Protein AF-A0A7V3CED4-F1 (afdb_monomer)

Structure (mmCIF, N/CA/C/O backbone):
data_AF-A0A7V3CED4-F1
#
_entry.id   AF-A0A7V3CED4-F1
#
loop_
_atom_site.group_PDB
_atom_site.id
_atom_site.type_symbol
_atom_site.label_atom_id
_atom_site.label_alt_id
_atom_site.label_comp_id
_atom_site.label_asym_id
_atom_site.label_entity_id
_atom_site.label_seq_id
_atom_site.pdbx_PDB_ins_code
_atom_site.Cartn_x
_atom_site.Cartn_y
_atom_site.Cartn_z
_atom_site.occupancy
_atom_site.B_iso_or_equiv
_atom_site.auth_seq_id
_atom_site.auth_comp_id
_atom_site.auth_asym_id
_atom_site.auth_atom_id
_atom_site.pdbx_PDB_model_num
ATOM 1 N N . MET A 1 1 ? 44.585 3.830 1.958 1.00 56.28 1 MET A N 1
ATOM 2 C CA . MET A 1 1 ? 45.469 5.004 2.157 1.00 56.28 1 MET A CA 1
ATOM 3 C C . MET A 1 1 ? 45.134 6.032 1.087 1.00 56.28 1 MET A C 1
ATOM 5 O O . MET A 1 1 ? 45.105 5.638 -0.070 1.00 56.28 1 MET A O 1
ATOM 9 N N . LYS A 1 2 ? 44.887 7.294 1.482 1.00 41.84 2 LYS A N 1
ATOM 10 C CA . LYS A 1 2 ? 44.280 8.420 0.724 1.00 41.84 2 LYS A CA 1
ATOM 11 C C . LYS A 1 2 ? 42.750 8.507 0.823 1.00 41.84 2 LYS A C 1
ATOM 13 O O . LYS A 1 2 ? 42.062 8.246 -0.147 1.00 41.84 2 LYS A O 1
ATOM 18 N N . GLN A 1 3 ? 42.246 8.876 2.002 1.00 40.41 3 GLN A N 1
ATOM 19 C CA . GLN A 1 3 ? 41.631 10.194 2.237 1.00 40.41 3 GLN A CA 1
ATOM 20 C C . GLN A 1 3 ? 41.698 10.472 3.746 1.00 40.41 3 GLN A C 1
ATOM 22 O O . GLN A 1 3 ? 41.017 9.844 4.548 1.00 40.41 3 GLN A O 1
ATOM 27 N N . ALA A 1 4 ? 42.632 11.343 4.120 1.00 49.25 4 ALA A N 1
ATOM 28 C CA . ALA A 1 4 ? 42.917 11.773 5.480 1.00 49.25 4 ALA A CA 1
ATOM 29 C C . ALA A 1 4 ? 42.623 13.274 5.542 1.00 49.25 4 ALA A C 1
ATOM 31 O O . ALA A 1 4 ? 43.409 14.055 5.018 1.00 49.25 4 ALA A O 1
ATOM 32 N N . ALA A 1 5 ? 41.473 13.653 6.105 1.00 52.94 5 ALA 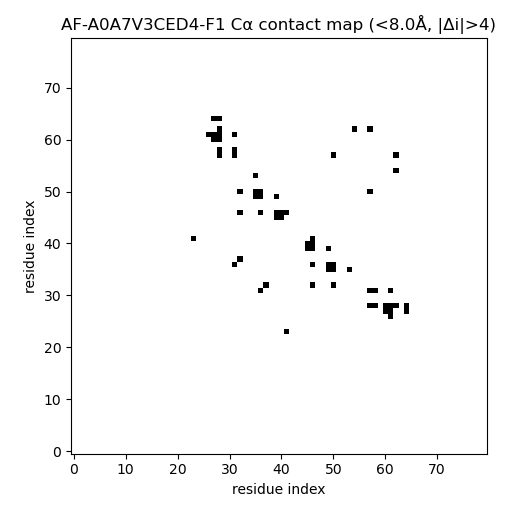A N 1
ATOM 33 C CA . ALA A 1 5 ? 41.155 15.038 6.468 1.00 52.94 5 ALA A CA 1
ATOM 34 C C . ALA A 1 5 ? 39.955 15.144 7.436 1.00 52.94 5 ALA A C 1
ATOM 36 O O . ALA A 1 5 ? 39.197 16.103 7.372 1.00 52.94 5 ALA A O 1
ATOM 37 N N . VAL A 1 6 ? 39.774 14.186 8.354 1.00 47.38 6 VAL A N 1
ATOM 38 C CA . VAL A 1 6 ? 38.886 14.382 9.519 1.00 47.38 6 VAL A CA 1
ATOM 39 C C . VAL A 1 6 ? 39.762 14.465 10.769 1.00 47.38 6 VAL A C 1
ATOM 41 O O . VAL A 1 6 ? 39.740 13.614 11.649 1.00 47.38 6 VAL A O 1
ATOM 44 N N . PHE A 1 7 ? 40.622 15.486 10.786 1.00 51.81 7 PHE A N 1
ATOM 45 C CA . PHE A 1 7 ? 41.280 15.995 11.987 1.00 51.81 7 PHE A CA 1
ATOM 46 C C . PHE A 1 7 ? 40.345 17.033 12.614 1.00 51.81 7 PHE A C 1
ATOM 48 O O . PHE A 1 7 ? 40.496 18.223 12.366 1.00 51.81 7 PHE A O 1
ATOM 55 N N . VAL A 1 8 ? 39.372 16.605 13.416 1.00 50.09 8 VAL A N 1
ATOM 56 C CA . VAL A 1 8 ? 38.777 17.496 14.420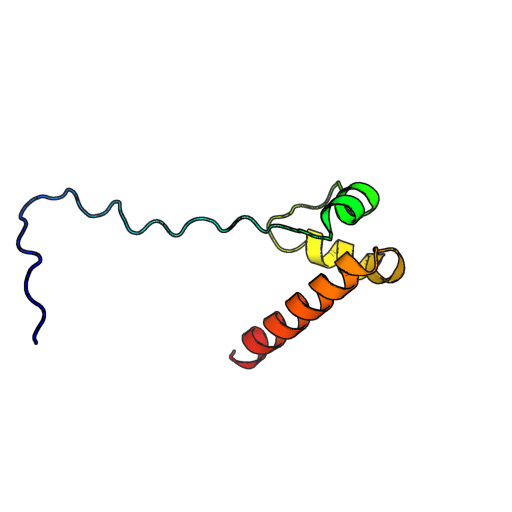 1.00 50.09 8 VAL A CA 1
ATOM 57 C C . VAL A 1 8 ? 38.611 16.699 15.706 1.00 50.09 8 VAL A C 1
ATOM 59 O O . VAL A 1 8 ? 37.715 15.874 15.853 1.00 50.09 8 VAL A O 1
ATOM 62 N N . LEU A 1 9 ? 39.534 16.943 16.632 1.00 55.66 9 LEU A N 1
ATOM 63 C CA . LEU A 1 9 ? 39.436 16.595 18.043 1.00 55.66 9 LEU A CA 1
ATOM 64 C C . LEU A 1 9 ? 38.269 17.369 18.681 1.00 55.66 9 LEU A C 1
ATOM 66 O O . LEU A 1 9 ? 38.471 18.384 19.340 1.00 55.66 9 LEU A O 1
ATOM 70 N N . SER A 1 10 ? 37.040 16.902 18.484 1.00 50.81 10 SER A N 1
ATOM 71 C CA . SER A 1 10 ? 35.910 17.186 19.369 1.00 50.81 10 SER A CA 1
ATOM 72 C C . SER A 1 10 ? 34.853 16.097 19.184 1.00 50.81 10 SER A C 1
ATOM 74 O O . SER A 1 10 ? 34.491 15.729 18.070 1.00 50.81 10 SER A O 1
ATOM 76 N N . ALA A 1 11 ? 34.366 15.545 20.292 1.00 56.00 11 ALA A N 1
ATOM 77 C CA . ALA A 1 11 ? 33.408 14.438 20.365 1.00 56.00 11 ALA A CA 1
ATOM 78 C C . ALA A 1 11 ? 31.983 14.786 19.858 1.00 56.00 11 ALA A C 1
ATOM 80 O O . ALA A 1 11 ? 30.998 14.208 20.307 1.00 56.00 11 ALA A O 1
ATOM 81 N N . VAL A 1 12 ? 31.855 15.736 18.927 1.00 58.81 12 VAL A N 1
ATOM 82 C CA . VAL A 1 12 ? 30.599 16.349 18.469 1.00 58.81 12 VAL A CA 1
ATOM 83 C C . VAL A 1 12 ? 30.404 16.102 16.968 1.00 58.81 12 VAL A C 1
ATOM 85 O O . VAL A 1 12 ? 30.221 17.030 16.198 1.00 58.81 12 VAL A O 1
ATOM 88 N N . THR A 1 13 ? 30.496 14.860 16.488 1.00 60.03 13 THR A N 1
ATOM 89 C CA . THR A 1 13 ? 30.135 14.547 15.080 1.00 60.03 13 THR A CA 1
ATOM 90 C C . THR A 1 13 ? 29.437 13.196 14.881 1.00 60.03 13 THR A C 1
ATOM 92 O O . THR A 1 13 ? 29.150 12.810 13.753 1.00 60.03 13 THR A O 1
ATOM 95 N N . LEU A 1 14 ? 29.058 12.494 15.957 1.00 54.25 14 LEU A N 1
ATOM 96 C CA . LEU A 1 14 ? 28.315 11.222 15.887 1.00 54.25 14 LEU A CA 1
ATOM 97 C C . LEU A 1 14 ? 26.802 11.375 15.603 1.00 54.25 14 LEU A C 1
ATOM 99 O O . LEU A 1 14 ? 26.100 10.375 15.509 1.00 54.25 14 LEU A O 1
ATOM 103 N N . ALA A 1 15 ? 26.282 12.598 15.440 1.00 57.28 15 ALA A N 1
ATOM 104 C CA . ALA A 1 15 ? 24.841 12.856 15.308 1.00 57.28 15 ALA A CA 1
ATOM 105 C C . ALA A 1 15 ? 24.301 12.903 13.859 1.00 57.28 15 ALA A C 1
ATOM 107 O O . ALA A 1 15 ? 23.114 13.147 13.672 1.00 57.28 15 ALA A O 1
ATOM 108 N N . LEU A 1 16 ? 25.130 12.688 12.827 1.00 54.97 16 LEU A N 1
ATOM 109 C CA . LEU A 1 16 ? 24.724 12.895 11.421 1.00 54.97 16 LEU A CA 1
ATOM 110 C C . LEU A 1 16 ? 24.422 11.613 10.623 1.00 54.97 16 LEU A C 1
ATOM 112 O O . LEU A 1 16 ? 24.125 11.698 9.437 1.00 54.97 16 LEU A O 1
ATOM 116 N N . PHE A 1 17 ? 24.440 10.436 11.253 1.00 58.72 17 PHE A N 1
ATOM 117 C CA . PHE A 1 17 ? 24.081 9.163 10.606 1.00 58.72 17 PHE A CA 1
ATOM 118 C C . PHE A 1 17 ? 22.769 8.578 11.159 1.00 58.72 17 PHE A C 1
ATOM 120 O O . PHE A 1 17 ? 22.696 7.403 11.509 1.00 58.72 17 PHE A O 1
ATOM 127 N N . ALA A 1 18 ? 21.711 9.390 11.248 1.00 58.72 18 ALA A N 1
ATOM 128 C CA . ALA A 1 18 ? 20.358 8.876 11.463 1.00 58.72 18 ALA A CA 1
ATOM 129 C C . ALA A 1 18 ? 19.722 8.533 10.100 1.00 58.72 18 ALA A C 1
ATOM 131 O O . ALA A 1 18 ? 19.489 9.450 9.308 1.00 58.72 18 ALA A O 1
ATOM 132 N N . PRO A 1 19 ? 19.433 7.255 9.779 1.00 50.44 19 PRO A N 1
ATOM 133 C CA . PRO A 1 19 ? 18.634 6.943 8.603 1.00 50.44 19 PRO A CA 1
ATOM 134 C C . PRO A 1 19 ? 17.212 7.453 8.852 1.00 50.44 19 PRO A C 1
ATOM 136 O O . PRO A 1 19 ? 16.549 7.031 9.799 1.00 50.44 19 PRO A O 1
ATOM 139 N N . ALA A 1 20 ? 16.751 8.390 8.021 1.00 55.53 20 ALA A N 1
ATOM 140 C CA . ALA A 1 20 ? 15.368 8.840 8.052 1.00 55.53 20 ALA A CA 1
ATOM 141 C C . ALA A 1 20 ? 14.458 7.618 7.871 1.00 55.53 20 ALA A C 1
ATOM 143 O O . ALA A 1 20 ? 14.577 6.889 6.882 1.00 55.53 20 ALA A O 1
ATOM 144 N N . ALA A 1 21 ? 13.573 7.379 8.841 1.00 52.66 21 ALA A N 1
ATOM 145 C CA . ALA A 1 21 ? 12.475 6.441 8.690 1.00 52.66 21 ALA A CA 1
ATOM 146 C C . ALA A 1 21 ? 11.630 6.927 7.507 1.00 52.66 21 ALA A C 1
ATOM 148 O O . ALA A 1 21 ? 10.852 7.870 7.617 1.00 52.66 21 ALA A O 1
ATOM 149 N N . GLN A 1 22 ? 11.880 6.335 6.346 1.00 47.72 22 GLN A N 1
ATOM 150 C CA . GLN A 1 22 ? 11.148 6.574 5.117 1.00 47.72 22 GLN A CA 1
A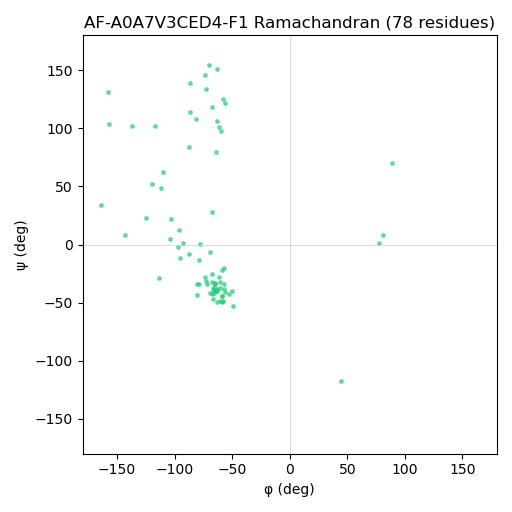TOM 151 C C . GLN A 1 22 ? 9.698 6.163 5.369 1.00 47.72 22 GLN A C 1
ATOM 153 O O . GLN A 1 22 ? 9.372 4.979 5.446 1.00 47.72 22 GLN A O 1
ATOM 158 N N . ALA A 1 23 ? 8.847 7.163 5.600 1.00 49.47 23 ALA A N 1
ATOM 159 C CA . ALA A 1 23 ? 7.415 6.969 5.688 1.00 49.47 23 ALA A CA 1
ATOM 160 C C . ALA A 1 23 ? 6.958 6.353 4.365 1.00 49.47 23 ALA A C 1
ATOM 162 O O . ALA A 1 23 ? 7.257 6.877 3.292 1.00 49.47 23 ALA A O 1
ATOM 163 N N . PHE A 1 24 ? 6.281 5.211 4.446 1.00 57.50 24 PHE A N 1
ATOM 164 C CA . PHE A 1 24 ? 5.625 4.619 3.293 1.00 57.50 24 PHE A CA 1
ATOM 165 C C . PHE A 1 24 ? 4.550 5.600 2.829 1.00 57.50 24 PHE A C 1
ATOM 167 O O . PHE A 1 24 ? 3.540 5.763 3.512 1.00 57.50 24 PHE A O 1
ATOM 174 N N . ASP A 1 25 ? 4.795 6.284 1.714 1.00 64.12 25 ASP A N 1
ATOM 175 C CA . ASP A 1 25 ? 3.789 7.099 1.048 1.00 64.12 25 ASP A CA 1
ATOM 176 C C . ASP A 1 25 ? 2.923 6.159 0.197 1.00 64.12 25 ASP A C 1
ATOM 178 O O . ASP A 1 25 ? 3.401 5.621 -0.806 1.00 64.12 25 ASP A O 1
ATOM 182 N N . PRO A 1 26 ? 1.663 5.885 0.586 1.00 67.69 26 PRO A N 1
ATOM 183 C CA . PRO A 1 26 ? 0.802 5.023 -0.209 1.00 67.69 26 PRO A CA 1
ATOM 184 C C . PRO A 1 26 ? 0.387 5.665 -1.542 1.00 67.69 26 PRO A C 1
ATOM 186 O O . PRO A 1 26 ? -0.260 4.992 -2.347 1.00 67.69 26 PRO A O 1
ATOM 189 N N . GLY A 1 27 ? 0.720 6.939 -1.780 1.00 79.69 27 GLY A N 1
ATOM 190 C CA . GLY A 1 27 ? 0.441 7.688 -2.997 1.00 79.69 27 GLY A CA 1
ATOM 191 C C . GLY A 1 27 ? -0.981 7.475 -3.503 1.00 79.69 27 GLY A C 1
ATOM 192 O O . GLY A 1 27 ? -1.965 7.750 -2.815 1.00 79.69 27 GLY A O 1
ATOM 193 N N . ALA A 1 28 ? -1.074 6.900 -4.704 1.00 84.12 28 ALA A N 1
ATOM 194 C CA . ALA A 1 28 ? -2.322 6.571 -5.391 1.00 84.12 28 ALA A CA 1
ATOM 195 C C . ALA A 1 28 ? -3.282 5.647 -4.615 1.00 84.12 28 ALA A C 1
ATOM 197 O O . ALA A 1 28 ? -4.468 5.611 -4.928 1.00 84.12 28 ALA A O 1
ATOM 198 N N . CYS A 1 29 ? -2.797 4.905 -3.619 1.00 88.19 29 CYS A N 1
ATOM 199 C CA . CYS A 1 29 ? -3.608 4.000 -2.810 1.00 88.19 29 CYS A CA 1
ATOM 200 C C . CYS A 1 29 ? -4.265 4.667 -1.603 1.00 88.19 29 CYS A C 1
ATOM 202 O O . CYS A 1 29 ? -5.089 4.024 -0.965 1.00 88.19 29 CYS A O 1
ATOM 204 N N . HIS A 1 30 ? -3.948 5.923 -1.274 1.00 88.25 30 HIS A N 1
ATOM 205 C CA . HIS A 1 30 ? -4.533 6.609 -0.118 1.00 88.25 30 HIS A CA 1
ATOM 206 C C . HIS A 1 30 ? -6.075 6.515 -0.041 1.00 88.25 30 HIS A C 1
ATOM 208 O O . HIS A 1 30 ? -6.574 6.022 0.973 1.00 88.25 30 HIS A O 1
ATOM 214 N N . PRO A 1 31 ? -6.849 6.868 -1.091 1.00 90.31 31 PRO A N 1
ATOM 215 C CA . PRO A 1 31 ? -8.311 6.779 -1.023 1.00 90.31 31 PRO A CA 1
ATOM 216 C C . PRO A 1 31 ? -8.813 5.335 -0.875 1.00 90.31 31 PRO A C 1
ATOM 218 O O . PRO A 1 31 ? -9.814 5.079 -0.206 1.00 90.31 31 PRO A O 1
ATOM 221 N N . ASP A 1 32 ? -8.115 4.369 -1.474 1.00 91.38 32 ASP A N 1
ATOM 222 C CA . ASP A 1 32 ? -8.465 2.956 -1.349 1.00 91.38 32 ASP A CA 1
ATOM 223 C C . ASP A 1 32 ? -8.145 2.409 0.049 1.00 91.38 32 ASP A C 1
ATOM 225 O O . ASP A 1 32 ? -8.881 1.576 0.580 1.00 91.38 32 ASP A O 1
ATOM 229 N N . ILE A 1 33 ? -7.081 2.902 0.682 1.00 90.12 33 ILE A N 1
ATOM 230 C CA . ILE A 1 33 ? -6.716 2.545 2.052 1.00 90.12 33 ILE A CA 1
ATOM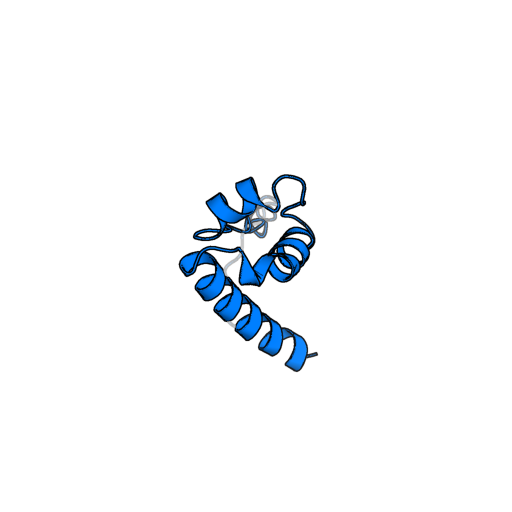 231 C C . ILE A 1 33 ? -7.765 3.064 3.021 1.00 90.12 33 ILE A C 1
ATOM 233 O O . ILE A 1 33 ? -8.245 2.293 3.844 1.00 90.12 33 ILE A O 1
ATOM 237 N N . GLU A 1 34 ? -8.188 4.319 2.901 1.00 89.94 34 GLU A N 1
ATOM 238 C CA . GLU A 1 34 ? -9.249 4.858 3.757 1.00 89.94 34 GLU A CA 1
ATOM 239 C C . GLU A 1 34 ? -10.573 4.098 3.593 1.00 89.94 34 GLU A C 1
ATOM 241 O O . GLU A 1 34 ? -11.331 3.924 4.552 1.00 89.94 34 GLU A O 1
ATOM 246 N N . LYS A 1 35 ? -10.846 3.592 2.387 1.00 91.75 35 LYS A N 1
ATOM 247 C CA . LYS A 1 35 ? -12.082 2.870 2.084 1.00 91.75 35 LYS A CA 1
ATOM 248 C C . LYS A 1 35 ? -12.068 1.412 2.543 1.00 91.75 35 LYS A C 1
ATOM 250 O O . LYS A 1 35 ? -13.070 0.941 3.080 1.00 91.75 35 LYS A O 1
ATOM 255 N N . TYR A 1 36 ? -10.968 0.696 2.319 1.00 91.69 36 TYR A N 1
ATOM 256 C CA . TYR A 1 36 ? -10.899 -0.756 2.519 1.00 91.69 36 TYR A CA 1
ATOM 257 C C . TYR A 1 36 ? -9.965 -1.177 3.661 1.00 91.69 36 TYR A C 1
ATOM 259 O O . TYR A 1 36 ? -10.220 -2.191 4.301 1.00 91.69 36 TYR A O 1
ATOM 267 N N . CYS A 1 37 ? -8.919 -0.399 3.951 1.00 90.88 37 CYS A N 1
ATOM 268 C CA . CYS A 1 37 ? -7.817 -0.775 4.846 1.00 90.88 37 CYS A CA 1
ATOM 269 C C . CYS A 1 37 ? -7.567 0.221 5.995 1.00 90.88 37 CYS A C 1
ATOM 271 O O . CYS A 1 37 ? -6.476 0.251 6.555 1.00 90.88 37 CYS A O 1
ATOM 273 N N . LYS A 1 38 ? -8.562 1.031 6.383 1.00 88.00 38 LYS A N 1
ATOM 274 C CA . LYS A 1 38 ? -8.396 2.136 7.352 1.00 88.00 38 LYS A CA 1
ATOM 275 C C . LYS A 1 38 ? -7.894 1.730 8.741 1.00 88.00 38 LYS A C 1
ATOM 277 O O . LYS A 1 38 ? -7.397 2.568 9.481 1.00 88.00 38 LYS A O 1
ATOM 282 N N . ASN A 1 39 ? -8.083 0.464 9.110 1.00 84.81 39 ASN A N 1
ATOM 283 C CA . ASN A 1 39 ? -7.700 -0.073 10.417 1.00 84.81 39 ASN A CA 1
ATOM 284 C C . ASN A 1 39 ? -6.333 -0.775 10.386 1.00 84.81 39 ASN A C 1
ATOM 286 O O . ASN A 1 39 ? -5.884 -1.274 11.414 1.00 84.81 39 ASN A O 1
ATOM 290 N N . GLU A 1 40 ? -5.696 -0.849 9.220 1.00 85.50 40 GLU A N 1
ATOM 291 C CA . GLU A 1 40 ? -4.440 -1.563 9.031 1.00 85.50 40 GLU A CA 1
ATOM 292 C C . GLU A 1 40 ? -3.263 -0.653 9.354 1.00 85.50 40 GLU A C 1
ATOM 294 O O . GLU A 1 40 ? -3.229 0.523 8.975 1.00 85.50 40 GLU A O 1
ATOM 299 N N . LYS A 1 41 ? -2.256 -1.201 10.030 1.00 78.44 41 LYS A N 1
ATOM 300 C CA . LYS A 1 41 ? -1.042 -0.442 10.298 1.00 78.44 41 LYS A CA 1
ATOM 301 C C . LYS A 1 41 ? -0.226 -0.293 9.019 1.00 78.44 41 LYS A C 1
ATOM 303 O O . LYS A 1 41 ? 0.018 -1.244 8.277 1.00 78.44 41 LYS A O 1
ATOM 308 N N . ILE A 1 42 ? 0.224 0.941 8.789 1.00 73.88 42 ILE A N 1
ATOM 309 C CA . ILE A 1 42 ? 1.154 1.279 7.704 1.00 73.88 42 ILE A CA 1
ATOM 310 C C . ILE A 1 42 ? 2.531 0.646 7.972 1.00 73.88 42 ILE A C 1
ATOM 312 O O . ILE A 1 42 ? 3.229 0.238 7.046 1.00 73.88 42 ILE A O 1
ATOM 316 N N . ALA A 1 43 ? 2.899 0.520 9.249 1.00 64.56 43 ALA A N 1
ATOM 317 C CA . ALA A 1 43 ? 4.077 -0.220 9.675 1.00 64.56 43 ALA A CA 1
ATOM 318 C C . ALA A 1 43 ? 3.836 -1.736 9.544 1.00 64.56 43 ALA A C 1
ATOM 320 O O . ALA A 1 43 ? 2.725 -2.205 9.759 1.00 64.56 43 ALA A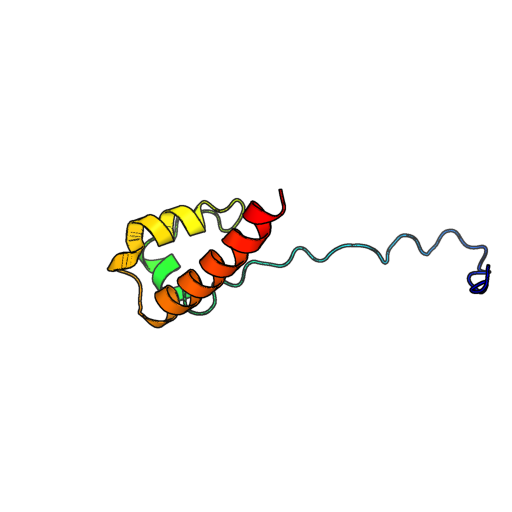 O 1
ATOM 321 N N . ASP A 1 44 ? 4.884 -2.490 9.213 1.00 64.31 44 ASP A N 1
ATOM 322 C CA . ASP A 1 44 ? 4.920 -3.966 9.196 1.00 64.31 44 ASP A CA 1
ATOM 323 C C . ASP A 1 44 ? 4.266 -4.714 8.019 1.00 64.31 44 ASP A C 1
ATOM 325 O O . ASP A 1 44 ? 4.352 -5.937 7.925 1.00 64.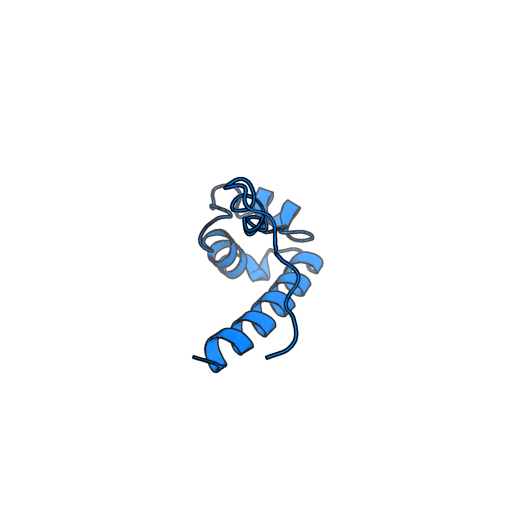31 44 ASP A O 1
ATOM 329 N N . GLY A 1 45 ? 3.698 -4.019 7.032 1.00 75.56 45 GLY A N 1
ATOM 330 C CA . GLY A 1 45 ? 3.197 -4.675 5.816 1.00 75.56 45 GLY A CA 1
ATOM 331 C C . GLY A 1 45 ? 1.812 -5.318 5.951 1.00 75.56 45 GLY A C 1
ATOM 332 O O . GLY A 1 45 ? 1.348 -5.942 4.992 1.00 75.56 45 GLY A O 1
ATOM 333 N N . GLU A 1 46 ? 1.116 -5.096 7.068 1.00 82.44 46 GLU A N 1
ATOM 334 C CA . GLU A 1 46 ? -0.310 -5.416 7.234 1.00 82.44 46 GLU A CA 1
ATOM 335 C C . GLU A 1 46 ? -1.157 -4.680 6.185 1.00 82.44 46 GLU A C 1
ATOM 337 O O . GLU A 1 46 ? -1.939 -5.295 5.456 1.00 82.44 46 GLU A O 1
ATOM 342 N N . LEU A 1 47 ? -0.866 -3.392 5.968 1.00 85.56 47 LEU A N 1
ATOM 343 C CA . LEU A 1 47 ? -1.467 -2.599 4.897 1.00 85.56 47 LEU A CA 1
ATOM 344 C C . LEU A 1 47 ? -1.334 -3.263 3.517 1.00 85.56 47 LEU A C 1
ATOM 346 O O . LEU A 1 47 ? -2.288 -3.318 2.739 1.00 85.56 47 LEU A O 1
ATOM 350 N N . LYS A 1 48 ? -0.159 -3.827 3.214 1.00 82.25 48 LYS A N 1
ATOM 351 C CA . LYS A 1 48 ? 0.089 -4.529 1.947 1.00 82.25 48 LYS A CA 1
ATOM 352 C C . LYS A 1 48 ? -0.747 -5.804 1.843 1.00 82.25 48 LYS A C 1
ATOM 354 O O . LYS A 1 48 ? -1.231 -6.129 0.757 1.00 82.25 48 LYS A O 1
ATOM 359 N N . ALA A 1 49 ? -0.919 -6.529 2.947 1.00 85.88 49 ALA A N 1
ATOM 360 C CA . ALA A 1 49 ? -1.763 -7.717 2.991 1.00 85.88 49 ALA A CA 1
ATOM 361 C C . ALA A 1 49 ? -3.240 -7.366 2.763 1.00 85.88 49 ALA A C 1
ATOM 363 O O . ALA A 1 49 ? -3.911 -8.052 1.989 1.00 85.88 49 ALA A O 1
ATOM 364 N N . CYS A 1 50 ? -3.728 -6.279 3.363 1.00 90.88 50 CYS A N 1
ATOM 365 C CA . CYS A 1 50 ? -5.086 -5.798 3.132 1.00 90.88 50 CYS A CA 1
ATOM 366 C C . CYS A 1 50 ? -5.309 -5.373 1.678 1.00 90.88 50 CYS A C 1
ATOM 368 O O . CYS A 1 50 ? -6.224 -5.876 1.024 1.00 90.88 50 CYS A O 1
ATOM 370 N N . LEU A 1 51 ? -4.419 -4.547 1.121 1.00 88.50 51 LEU A N 1
ATOM 371 C CA . LEU A 1 51 ? -4.496 -4.139 -0.283 1.00 88.50 51 LEU A CA 1
ATOM 372 C C . LEU A 1 51 ? -4.480 -5.349 -1.230 1.00 88.50 51 LEU A C 1
ATOM 374 O O . LEU A 1 51 ? -5.237 -5.396 -2.194 1.00 88.50 51 LEU A O 1
ATOM 378 N N . LYS A 1 52 ? -3.689 -6.385 -0.925 1.00 86.50 52 LYS A N 1
ATOM 379 C CA . LYS A 1 52 ? -3.686 -7.634 -1.701 1.00 86.50 52 LYS A CA 1
ATOM 380 C C . LYS A 1 52 ? -5.023 -8.382 -1.627 1.00 86.50 52 LYS A C 1
ATOM 382 O O . LYS A 1 52 ? -5.456 -8.923 -2.641 1.00 86.50 52 LYS A O 1
ATOM 387 N N . LYS A 1 53 ? -5.678 -8.424 -0.462 1.00 90.25 53 LYS A N 1
ATOM 388 C CA . LYS A 1 53 ? -7.011 -9.042 -0.308 1.00 90.25 53 LYS A CA 1
ATOM 389 C C . LYS A 1 53 ? -8.081 -8.283 -1.090 1.00 90.25 53 LYS A C 1
ATOM 391 O O . LYS A 1 53 ? -8.958 -8.906 -1.678 1.00 90.25 53 LYS A O 1
ATOM 396 N N . HIS A 1 54 ? -7.974 -6.958 -1.131 1.00 92.19 54 HIS A N 1
ATOM 397 C CA . HIS A 1 54 ? -8.933 -6.080 -1.796 1.00 92.19 54 HIS A CA 1
ATOM 398 C C . HIS A 1 54 ? -8.528 -5.681 -3.218 1.00 92.19 54 HIS A C 1
ATOM 400 O O . HIS A 1 54 ? -9.172 -4.809 -3.790 1.00 92.19 54 HIS A O 1
ATOM 406 N N . LEU A 1 55 ? -7.528 -6.332 -3.828 1.00 89.00 55 LEU A N 1
ATOM 407 C CA . LEU A 1 55 ? -6.927 -5.923 -5.106 1.00 89.00 55 LEU A CA 1
ATOM 408 C C . LEU A 1 55 ? -7.956 -5.652 -6.216 1.00 89.00 55 LEU A C 1
ATOM 410 O O . LEU A 1 55 ? -7.825 -4.687 -6.962 1.00 89.00 55 LEU A O 1
ATOM 414 N N . ALA A 1 56 ? -8.998 -6.482 -6.309 1.00 90.31 56 ALA A N 1
ATOM 415 C CA . ALA A 1 56 ? -10.059 -6.337 -7.307 1.00 90.31 56 ALA A CA 1
ATOM 416 C C . ALA A 1 56 ? -10.932 -5.083 -7.097 1.00 90.31 56 ALA A C 1
ATOM 418 O O . ALA A 1 56 ? -11.518 -4.580 -8.051 1.00 90.31 56 ALA A O 1
ATOM 419 N N . GLN A 1 57 ? -11.011 -4.580 -5.864 1.00 92.31 57 GLN A N 1
ATOM 420 C CA . GLN A 1 57 ? -11.835 -3.439 -5.455 1.00 92.31 57 GLN A CA 1
ATOM 421 C C . GLN A 1 57 ? -11.071 -2.108 -5.443 1.00 92.31 57 GLN A C 1
ATOM 423 O O . GLN A 1 57 ? -11.701 -1.057 -5.302 1.00 92.31 57 GLN A O 1
ATOM 428 N N . LEU A 1 58 ? -9.741 -2.157 -5.564 1.00 91.62 58 LEU A N 1
ATOM 429 C CA . LEU A 1 58 ? -8.892 -0.969 -5.608 1.00 91.62 58 LEU A CA 1
ATOM 430 C C . LEU A 1 58 ? -9.081 -0.207 -6.919 1.00 91.62 58 LEU A C 1
ATOM 432 O O . LEU A 1 58 ? -9.410 -0.789 -7.961 1.00 91.62 58 LEU A O 1
ATOM 436 N N . SER A 1 59 ? -8.807 1.090 -6.872 1.00 92.69 59 SER A N 1
ATOM 437 C CA . SER A 1 59 ? -8.697 1.922 -8.060 1.00 92.69 59 SER A CA 1
ATOM 438 C C . SER A 1 59 ? -7.540 1.467 -8.962 1.00 92.69 59 SER A C 1
ATOM 440 O O . SER A 1 59 ? -6.526 0.928 -8.505 1.00 92.69 59 SER A O 1
ATOM 442 N N . ASP A 1 60 ? -7.673 1.689 -10.267 1.00 92.25 60 ASP A N 1
ATOM 443 C CA . ASP A 1 60 ? -6.617 1.381 -11.234 1.00 92.25 60 ASP A CA 1
ATOM 444 C C . ASP A 1 60 ? -5.268 2.064 -10.944 1.00 92.25 60 ASP A C 1
ATOM 446 O O . ASP A 1 60 ? -4.248 1.373 -11.041 1.00 92.25 60 ASP A O 1
ATOM 450 N N . PRO A 1 61 ? -5.197 3.346 -10.515 1.00 88.56 61 PRO A N 1
ATOM 451 C CA . PRO A 1 61 ? -3.912 3.944 -10.162 1.00 88.56 61 PRO A CA 1
ATOM 452 C C . PRO A 1 61 ? -3.269 3.272 -8.937 1.00 88.56 61 PRO A C 1
ATOM 454 O O . PRO A 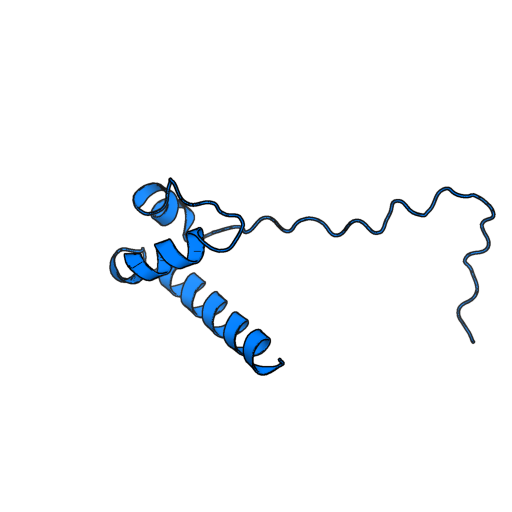1 61 ? -2.048 3.114 -8.902 1.00 88.56 61 PRO A O 1
ATOM 457 N N . CYS A 1 62 ? -4.054 2.794 -7.964 1.00 90.38 62 CYS A N 1
ATOM 458 C CA . CYS A 1 62 ? -3.507 2.028 -6.845 1.00 90.38 62 CYS A CA 1
ATOM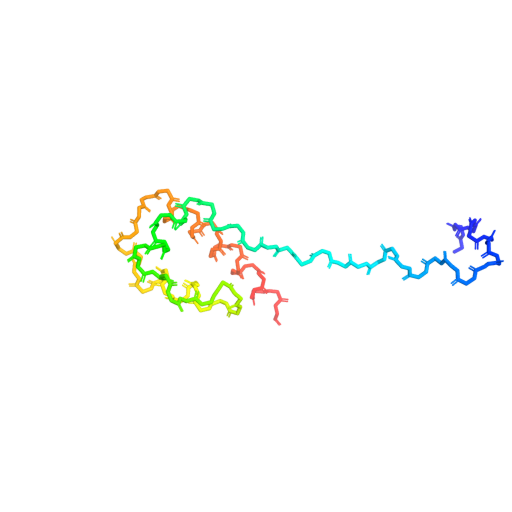 459 C C . CYS A 1 62 ? -2.999 0.643 -7.280 1.00 90.38 62 CYS A C 1
ATOM 461 O O . CYS A 1 62 ? -1.909 0.228 -6.881 1.00 90.38 62 CYS A O 1
ATOM 463 N N . LYS A 1 63 ? -3.740 -0.064 -8.146 1.00 89.31 63 LYS A N 1
ATOM 464 C CA . LYS A 1 63 ? -3.297 -1.357 -8.698 1.00 89.31 63 LYS A CA 1
ATOM 465 C C . LYS A 1 63 ? -1.974 -1.227 -9.449 1.00 89.31 63 LYS A C 1
ATOM 467 O O . LYS A 1 63 ? -1.098 -2.063 -9.247 1.00 89.31 63 LYS A O 1
ATOM 472 N N . ALA A 1 64 ? -1.824 -0.194 -10.280 1.00 87.06 64 ALA A N 1
ATOM 473 C CA . ALA A 1 64 ? -0.591 0.056 -11.024 1.00 87.06 64 ALA A CA 1
ATOM 474 C C . ALA A 1 64 ? 0.612 0.215 -10.077 1.00 87.06 64 ALA A C 1
ATOM 476 O O . ALA A 1 64 ? 1.608 -0.489 -10.223 1.00 87.06 64 ALA A O 1
ATOM 477 N N . ASN A 1 65 ? 0.466 1.038 -9.035 1.00 84.50 65 ASN A N 1
ATOM 478 C CA . ASN A 1 65 ? 1.517 1.250 -8.038 1.00 84.50 65 ASN A CA 1
ATOM 479 C C . ASN A 1 65 ? 1.856 -0.042 -7.259 1.00 84.50 65 ASN A C 1
ATOM 481 O O . ASN A 1 65 ? 3.017 -0.371 -7.020 1.00 84.50 65 ASN A O 1
ATOM 485 N N . LEU A 1 66 ? 0.844 -0.841 -6.904 1.00 83.69 66 LEU A N 1
ATOM 486 C CA . LEU A 1 66 ? 1.060 -2.130 -6.240 1.00 83.69 66 LEU A CA 1
ATOM 487 C C . LEU A 1 66 ? 1.830 -3.132 -7.101 1.00 83.69 66 LEU A C 1
ATOM 489 O O . LEU A 1 66 ? 2.654 -3.872 -6.558 1.00 83.69 66 LEU A O 1
ATOM 493 N N . VAL A 1 67 ? 1.568 -3.171 -8.410 1.00 78.75 67 VAL A N 1
ATOM 494 C CA . VAL A 1 67 ? 2.302 -4.028 -9.348 1.00 78.75 67 VAL A CA 1
ATOM 495 C C . VAL A 1 67 ? 3.783 -3.662 -9.336 1.00 78.75 67 VAL A C 1
ATOM 497 O O . VAL A 1 67 ? 4.606 -4.555 -9.126 1.00 78.75 67 VAL A O 1
ATOM 500 N N . ASP A 1 68 ? 4.121 -2.377 -9.442 1.00 74.38 68 ASP A N 1
ATOM 501 C CA . ASP A 1 68 ? 5.511 -1.911 -9.398 1.00 74.38 68 ASP A CA 1
ATOM 502 C C . ASP A 1 68 ? 6.193 -2.316 -8.082 1.00 74.38 68 ASP A C 1
ATOM 504 O O . ASP A 1 68 ? 7.216 -3.007 -8.089 1.00 74.38 68 ASP A O 1
ATOM 508 N N . LEU A 1 69 ? 5.554 -2.051 -6.938 1.00 72.62 69 LEU A N 1
ATOM 509 C CA . LEU A 1 69 ? 6.069 -2.432 -5.615 1.00 72.62 69 LEU A CA 1
ATOM 510 C C . LEU A 1 69 ? 6.227 -3.955 -5.418 1.00 72.62 69 LEU A C 1
ATOM 512 O O . LEU A 1 69 ? 7.023 -4.415 -4.590 1.00 72.62 69 LEU A O 1
ATOM 516 N N . TRP A 1 70 ? 5.429 -4.782 -6.099 1.00 73.69 70 TRP A N 1
ATOM 517 C CA . TRP A 1 70 ? 5.538 -6.247 -6.035 1.00 73.69 70 TRP A CA 1
ATOM 518 C C . TRP A 1 70 ? 6.649 -6.781 -6.935 1.00 73.69 70 TRP A C 1
ATOM 520 O O . TRP A 1 70 ? 7.313 -7.755 -6.565 1.00 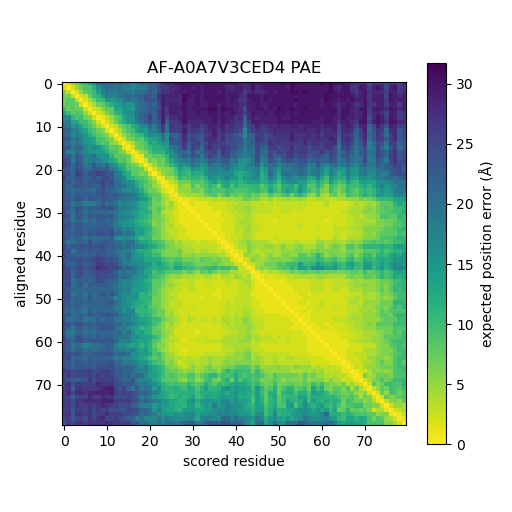73.69 70 TRP A O 1
ATOM 530 N N . LEU A 1 71 ? 6.882 -6.132 -8.074 1.00 64.38 71 LEU A N 1
ATOM 531 C CA . LEU A 1 71 ? 8.002 -6.431 -8.959 1.00 64.38 71 LEU A CA 1
ATOM 532 C C . LEU A 1 71 ? 9.338 -6.101 -8.288 1.00 64.38 71 LEU A C 1
ATOM 534 O O . LEU A 1 71 ? 10.281 -6.889 -8.390 1.00 64.38 71 LEU A O 1
ATOM 538 N N . GLU A 1 72 ? 9.409 -4.999 -7.542 1.00 63.28 72 GLU A N 1
ATOM 539 C CA . GLU A 1 72 ? 10.619 -4.634 -6.802 1.00 63.28 72 GLU A CA 1
ATOM 540 C C . GLU A 1 72 ? 10.920 -5.607 -5.657 1.00 63.28 72 GLU A C 1
ATOM 542 O O . GLU A 1 72 ? 12.057 -6.063 -5.519 1.00 63.28 72 GLU A O 1
ATOM 547 N N . LYS A 1 73 ? 9.903 -6.027 -4.886 1.00 64.69 73 LYS A N 1
ATOM 548 C CA . LYS A 1 73 ? 10.110 -6.980 -3.780 1.00 64.69 73 LYS A CA 1
ATOM 549 C C . LYS A 1 73 ? 10.675 -8.323 -4.267 1.00 64.69 73 LYS A C 1
ATOM 551 O O . LYS A 1 73 ? 11.570 -8.870 -3.631 1.00 64.69 73 LYS A O 1
ATOM 556 N N . LYS A 1 74 ? 10.236 -8.806 -5.437 1.00 61.72 74 LYS A N 1
ATOM 557 C CA . LYS A 1 74 ? 10.746 -10.050 -6.044 1.00 61.72 74 LYS A CA 1
ATOM 558 C C . LYS A 1 74 ? 12.261 -10.030 -6.276 1.00 61.72 74 LYS A C 1
ATOM 560 O O . LYS A 1 74 ? 12.897 -11.070 -6.161 1.00 61.72 74 LYS A O 1
ATOM 565 N N . LYS A 1 75 ? 12.841 -8.866 -6.591 1.00 59.38 75 LYS A N 1
ATOM 566 C CA . LYS A 1 75 ? 14.294 -8.718 -6.787 1.00 59.38 75 LYS A CA 1
ATOM 567 C C . LYS A 1 75 ? 15.062 -8.787 -5.465 1.00 59.38 75 LYS A C 1
ATOM 569 O O . LYS A 1 75 ? 16.181 -9.284 -5.446 1.00 59.38 75 LYS A O 1
ATOM 574 N N . MET A 1 76 ? 14.454 -8.330 -4.372 1.00 58.38 76 MET A N 1
ATOM 575 C CA . MET A 1 76 ? 15.053 -8.379 -3.038 1.00 58.38 76 MET A CA 1
ATOM 576 C C . MET A 1 76 ? 14.957 -9.775 -2.408 1.00 58.38 76 MET A C 1
ATOM 578 O O . MET A 1 76 ? 15.899 -10.206 -1.753 1.00 58.38 76 MET A O 1
ATOM 582 N N . ASP A 1 77 ? 13.873 -10.510 -2.678 1.00 61.41 77 ASP A N 1
ATOM 583 C CA . ASP A 1 77 ? 13.721 -11.906 -2.246 1.00 61.41 77 ASP A CA 1
ATOM 584 C C . ASP A 1 77 ? 14.605 -12.874 -3.065 1.00 61.41 77 ASP A C 1
ATOM 586 O O . ASP A 1 77 ? 15.019 -13.905 -2.548 1.00 61.41 77 ASP A O 1
ATOM 590 N N . ALA A 1 78 ? 14.922 -12.548 -4.327 1.00 59.00 78 ALA A N 1
ATOM 591 C CA . ALA A 1 78 ? 15.779 -13.365 -5.198 1.00 59.00 78 ALA A CA 1
ATOM 592 C C . ALA A 1 78 ? 17.290 -13.219 -4.929 1.00 59.00 78 ALA A C 1
ATOM 594 O O . ALA A 1 78 ? 18.075 -14.011 -5.442 1.00 59.00 78 ALA A O 1
ATOM 595 N N . ASN A 1 79 ? 17.700 -12.208 -4.156 1.00 60.62 79 ASN A N 1
ATOM 596 C CA . ASN A 1 79 ? 19.095 -11.984 -3.755 1.00 60.62 79 ASN A CA 1
ATOM 597 C C . ASN A 1 79 ? 19.357 -12.414 -2.296 1.00 60.62 79 ASN A C 1
ATOM 599 O O . ASN A 1 79 ? 20.277 -11.912 -1.649 1.00 60.62 79 ASN A O 1
ATOM 603 N N . LYS A 1 80 ? 18.510 -13.300 -1.767 1.00 51.81 80 LYS A N 1
ATOM 604 C CA . LYS A 1 80 ? 18.646 -13.929 -0.454 1.00 51.81 80 LYS A CA 1
ATOM 605 C C . LYS A 1 80 ? 18.838 -15.429 -0.623 1.00 51.81 80 LYS A C 1
ATOM 607 O O . LYS A 1 80 ? 19.666 -15.976 0.135 1.00 51.81 80 LYS A O 1
#

Sequence (80 aa):
MKQAAVFVLSAVTLALFAPAAQAFDPGACHPDIEKYCKNEKIADGELKACLKKHLAQLSDPCKANLVDLWLEKKKMDANK

Mean predicted aligned error: 13.3 Å

pLDDT: mean 71.9, std 16.15, range [40.41, 92.69]

Radius of gyration: 19.99 Å; Cα contacts (8 Å, |Δi|>4): 33; chains: 1; bounding box: 58×31×32 Å

Secondary structure (DSSP, 8-state):
----------S--TTS----------GGGHHHHHHH-TTS-SGGGHHHHHHHHTGGGS-HHHHHHHHHHHHHHHHHHTT-

Foldseek 3Di:
DDDDDPPDPDPPDPPPPDDPPPQPDLVQCVVVCVVFPVPADSPPCSSVVRCVVCVVVTDPVSNVVNVVVVVVVVVVVVVD

Solvent-accessible surface area (backbone atoms only — not comparable to full-atom values): 5303 Å² total; per-residue (Å²): 142,91,88,88,82,87,87,66,99,61,99,81,71,84,82,79,80,71,82,77,82,76,73,85,74,60,67,67,31,47,70,45,34,64,72,77,36,65,88,46,46,80,68,93,51,48,38,57,54,44,51,61,75,43,49,90,77,44,52,68,65,25,49,55,53,49,51,54,59,51,57,53,49,52,58,62,64,72,75,109